Protein AF-A0AAW4CL78-F1 (afdb_monomer)

pLDDT: mean 87.75, std 10.4, range [39.88, 97.81]

Radius of gyration: 25.87 Å; Cα contacts (8 Å, |Δi|>4): 193; chains: 1; bounding box: 72×34×63 Å

Nearest PDB structures (foldseek):
  8js5-assembly1_B  TM=8.300E-01  e=1.858E-14  Bradyrhizobium diazoefficiens USDA 110
  1d06-assembly1_A  TM=8.323E-01  e=1.927E-11  Sinorhizobium meliloti
  2vv6-assembly1_A  TM=9.278E-01  e=1.389E-10  Bradyrhizobium japonicum
  1y28-assembly1_A  TM=9.305E-01  e=4.965E-10  Bradyrhizobium japonicum
  9bkv-assembly1_A  TM=8.419E-01  e=1.521E-06  Escherichia coli

Mean predicted aligned error: 10.8 Å

Secondary structure (DSSP, 8-state):
--TTS----EEEEEEEEE-TT--EEEEEEEEEE-HHHHHHHHHHHHHHHHHHHHHHH-SS--EEE-TT-BEEEE-HHHHHHHS--HHHHTTSBGGGGS-TTHHHHHHHHHHHHHHH-----SSSSSEEEEE-TTS-EEEEE---

Solvent-accessible surface area (backbone atoms only — not comparable to full-atom values): 8445 Å² total; per-residue (Å²): 101,48,98,87,68,48,79,64,45,67,51,73,49,79,44,78,39,56,53,97,84,64,51,80,77,49,71,48,78,47,77,41,82,41,45,68,60,54,50,51,56,50,50,50,53,50,51,54,50,50,52,51,53,51,46,56,68,40,83,60,63,43,74,43,57,52,94,80,37,32,23,73,43,52,15,60,35,30,23,70,68,35,66,44,57,42,88,78,42,51,79,33,56,56,38,71,42,30,45,82,71,53,28,83,45,38,64,60,55,47,53,44,28,76,74,67,71,52,86,74,70,72,63,93,72,61,51,40,64,34,23,30,71,88,66,54,71,46,81,41,77,72,87,133

Foldseek 3Di:
DDPVPDDFDWDKDKDFDADPVRDTPDIDIDIDGCRVVVVVVVVVVVVVVVVLVVLQPDCAWDFDADLQQATQFTYPNNCVVQVDDRVRRHRHHPLVFADPPCSVCVSVQSVCCVVPVDPPDDDDDQWHWTAHPVRDIDIDGDDD

Structure (mmCIF, N/CA/C/O backbone):
data_AF-A0AAW4CL78-F1
#
_entry.id   AF-A0AAW4CL78-F1
#
loop_
_atom_site.group_PDB
_atom_site.id
_atom_site.type_symbol
_atom_site.label_atom_id
_atom_site.label_alt_id
_atom_site.label_comp_id
_atom_site.label_asym_id
_atom_site.label_entity_id
_atom_site.label_seq_id
_atom_site.pdbx_PDB_ins_code
_atom_site.Cartn_x
_atom_site.Cartn_y
_atom_site.Cartn_z
_atom_site.occupancy
_atom_site.B_iso_or_equiv
_atom_site.auth_seq_id
_atom_site.auth_comp_id
_atom_site.auth_asym_id
_atom_site.auth_atom_id
_atom_site.pdbx_PDB_model_num
ATOM 1 N N . MET A 1 1 ? -18.420 0.841 35.406 1.00 81.88 1 MET A N 1
ATOM 2 C CA . MET A 1 1 ? -17.811 -0.074 36.393 1.00 81.88 1 MET A CA 1
ATOM 3 C C . MET A 1 1 ? -18.716 -1.291 36.532 1.00 81.88 1 MET A C 1
ATOM 5 O O . MET A 1 1 ? -19.920 -1.111 36.701 1.00 81.88 1 MET A O 1
ATOM 9 N N . ARG A 1 2 ? -18.188 -2.502 36.344 1.00 88.31 2 ARG A N 1
ATOM 10 C CA . ARG A 1 2 ? -18.917 -3.767 36.515 1.00 88.31 2 ARG A CA 1
ATOM 11 C C . ARG A 1 2 ? -19.107 -4.052 38.012 1.00 88.31 2 ARG A C 1
ATOM 13 O O . ARG A 1 2 ? -18.488 -3.407 38.856 1.00 88.31 2 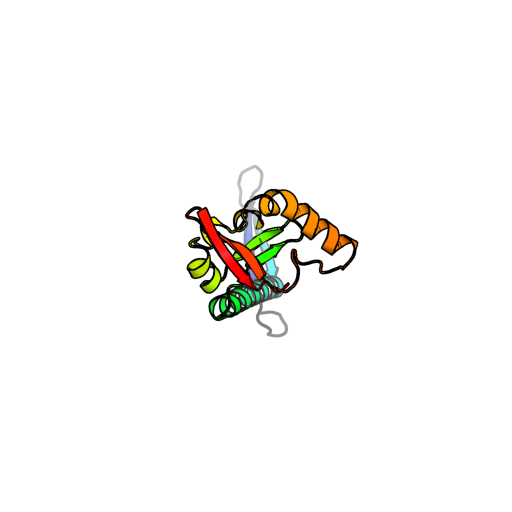ARG A O 1
ATOM 20 N N . LYS A 1 3 ? -19.963 -5.023 38.353 1.00 88.12 3 LYS A N 1
ATOM 21 C CA . LYS A 1 3 ? -20.231 -5.409 39.755 1.00 88.12 3 LYS A CA 1
ATOM 22 C C . LYS A 1 3 ? -18.971 -5.885 40.493 1.00 88.12 3 LYS A C 1
ATOM 24 O O . LYS A 1 3 ? -18.888 -5.737 41.705 1.00 88.12 3 LYS A O 1
ATOM 29 N N . ASP A 1 4 ? -18.009 -6.439 39.763 1.00 90.56 4 ASP A N 1
ATOM 30 C CA . ASP A 1 4 ? -16.712 -6.887 40.282 1.00 90.56 4 ASP A CA 1
ATOM 31 C C . ASP A 1 4 ? -15.690 -5.748 40.486 1.00 90.56 4 ASP A C 1
ATOM 33 O O . ASP A 1 4 ? -14.570 -6.006 40.915 1.00 90.56 4 ASP A O 1
ATOM 37 N N . GLY A 1 5 ? -16.059 -4.493 40.200 1.00 89.25 5 GLY A N 1
ATOM 38 C CA . GLY A 1 5 ? -15.182 -3.327 40.330 1.00 89.25 5 GLY A CA 1
ATOM 39 C C . GLY A 1 5 ? -14.336 -3.022 39.091 1.00 89.25 5 GLY A C 1
ATOM 40 O O . GLY A 1 5 ? -13.689 -1.980 39.054 1.00 89.25 5 GLY A O 1
ATOM 41 N N . THR A 1 6 ? -14.363 -3.859 38.049 1.00 89.88 6 THR A N 1
ATOM 42 C CA . THR A 1 6 ? -13.618 -3.582 36.814 1.00 89.88 6 THR A CA 1
ATOM 43 C C . THR A 1 6 ? -14.246 -2.439 36.018 1.00 89.88 6 THR A C 1
ATOM 45 O O . THR A 1 6 ? -15.470 -2.298 35.908 1.00 89.88 6 THR A O 1
ATOM 48 N N . GLU A 1 7 ? -13.409 -1.595 35.430 1.00 88.50 7 GLU A N 1
ATOM 49 C CA . GLU A 1 7 ? -13.864 -0.567 34.501 1.00 88.50 7 GLU A CA 1
ATOM 50 C C . GLU A 1 7 ? -14.092 -1.159 33.106 1.00 88.50 7 GLU A C 1
ATOM 52 O O . GLU A 1 7 ? -13.467 -2.142 32.705 1.00 88.50 7 GLU A O 1
ATOM 57 N N . PHE A 1 8 ? -15.048 -0.584 32.380 1.00 90.75 8 PHE A N 1
ATOM 58 C CA . PHE A 1 8 ? -15.359 -0.974 31.012 1.00 90.75 8 PHE A CA 1
ATOM 59 C C . PHE A 1 8 ? -15.888 0.224 30.247 1.00 90.75 8 PHE A C 1
ATOM 61 O O . PHE A 1 8 ? -16.541 1.104 30.819 1.00 90.75 8 PHE A O 1
ATOM 68 N N . LEU A 1 9 ? -15.608 0.247 28.952 1.00 90.50 9 LEU A N 1
ATOM 69 C CA . LEU A 1 9 ? -16.143 1.255 28.058 1.00 90.50 9 LEU A CA 1
ATOM 70 C C . LEU A 1 9 ? -17.553 0.841 27.651 1.00 90.50 9 LEU A C 1
ATOM 72 O O . LEU A 1 9 ? -17.758 -0.232 27.088 1.00 90.50 9 LEU A O 1
ATOM 76 N N . ALA A 1 10 ? -18.525 1.706 27.926 1.00 91.44 10 ALA A N 1
ATOM 77 C CA . ALA A 1 10 ? -19.918 1.476 27.585 1.00 91.44 10 ALA A CA 1
ATOM 78 C C . ALA A 1 10 ? -20.351 2.402 26.448 1.00 91.44 10 ALA A C 1
ATOM 80 O O . ALA A 1 10 ? -20.203 3.621 26.538 1.00 91.44 10 ALA A O 1
ATOM 81 N N . HIS A 1 11 ? -20.953 1.834 25.408 1.00 91.56 11 HIS A N 1
ATOM 82 C CA . HIS A 1 11 ? -21.817 2.589 24.514 1.00 91.56 11 HIS A CA 1
ATOM 83 C C . HIS A 1 11 ? -23.242 2.534 25.066 1.00 91.56 11 HIS A C 1
ATOM 85 O O . HIS A 1 11 ? -23.836 1.454 25.141 1.00 91.56 11 HIS A O 1
ATOM 91 N N . VAL A 1 12 ? -23.769 3.689 25.473 1.00 93.31 12 VAL A N 1
ATOM 92 C CA . VAL A 1 12 ? -25.102 3.809 26.069 1.00 93.31 12 VAL A CA 1
ATOM 93 C C . VAL A 1 12 ? -26.006 4.582 25.122 1.00 93.31 12 VAL A C 1
ATOM 95 O O . VAL A 1 12 ? -25.700 5.721 24.775 1.00 93.31 12 VAL A O 1
ATOM 98 N N . ALA A 1 13 ? -27.126 3.980 24.728 1.00 91.31 13 ALA A N 1
ATOM 99 C CA . ALA A 1 13 ? -28.173 4.668 23.982 1.00 91.31 13 ALA A CA 1
ATOM 100 C C . ALA A 1 13 ? -29.481 4.653 24.775 1.00 91.31 13 ALA A C 1
ATOM 102 O O . ALA A 1 13 ? -29.918 3.605 25.255 1.00 91.31 13 ALA A O 1
ATOM 103 N N . LEU A 1 14 ? -30.088 5.833 24.899 1.00 95.31 14 LEU A N 1
ATOM 104 C CA . LEU A 1 14 ? -31.378 6.049 25.541 1.00 95.31 14 LEU A CA 1
ATOM 105 C C . LEU A 1 14 ? -32.426 6.296 24.455 1.00 95.31 14 LEU A C 1
ATOM 107 O O . LEU A 1 14 ? -32.278 7.206 23.640 1.00 95.31 14 LEU A O 1
ATOM 111 N N . THR A 1 15 ? -33.495 5.513 24.458 1.00 94.12 15 THR A N 1
ATOM 112 C CA . THR A 1 15 ? -34.607 5.654 23.517 1.00 94.12 15 THR A CA 1
ATOM 113 C C . THR A 1 15 ? -35.887 5.921 24.295 1.00 94.12 15 THR A C 1
ATOM 115 O O . THR A 1 15 ? -36.251 5.147 25.178 1.00 94.12 15 THR A O 1
ATOM 118 N N . ALA A 1 16 ? -36.573 7.022 23.987 1.00 93.81 16 ALA A N 1
ATOM 119 C CA . ALA A 1 16 ? -37.887 7.303 24.557 1.00 93.81 16 ALA A CA 1
ATOM 120 C C . ALA A 1 16 ? -38.931 6.368 23.932 1.00 93.81 16 ALA A C 1
ATOM 122 O O . ALA A 1 16 ? -39.060 6.311 22.710 1.00 93.81 16 ALA A O 1
ATOM 123 N N . LEU A 1 17 ? -39.679 5.656 24.771 1.00 93.69 17 LEU A N 1
ATOM 124 C CA . LEU A 1 17 ? -40.807 4.830 24.360 1.00 93.69 17 LEU A CA 1
ATOM 125 C C . LEU A 1 17 ? -42.068 5.689 24.425 1.00 93.69 17 LEU A C 1
ATOM 127 O O . LEU A 1 17 ? -42.453 6.159 25.499 1.00 93.69 17 LEU A O 1
ATOM 131 N N . ARG A 1 18 ? -42.678 5.922 23.263 1.00 94.81 18 ARG A N 1
ATOM 132 C CA . ARG A 1 18 ? -43.918 6.687 23.110 1.00 94.81 18 ARG A CA 1
ATOM 133 C C . ARG A 1 18 ? -45.000 5.796 22.522 1.00 94.81 18 ARG A C 1
ATOM 135 O O . ARG A 1 18 ? -44.684 4.902 21.739 1.00 94.81 18 ARG A O 1
ATOM 142 N N . ASP A 1 19 ? -46.242 6.038 22.914 1.00 91.94 19 ASP A N 1
ATOM 143 C CA . ASP A 1 19 ? -47.405 5.395 22.305 1.00 91.94 19 ASP A CA 1
ATOM 144 C C . ASP A 1 19 ? -47.803 6.079 20.977 1.00 91.94 19 ASP A C 1
ATOM 146 O O . ASP A 1 19 ? -47.159 7.032 20.521 1.00 91.94 19 ASP A O 1
ATOM 150 N N . GLU A 1 20 ? -48.887 5.608 20.356 1.00 91.38 20 GLU A N 1
ATOM 151 C CA . GLU A 1 20 ? -49.440 6.182 19.119 1.00 91.38 20 GLU A CA 1
ATOM 152 C C . GLU A 1 20 ? -49.922 7.637 19.286 1.00 91.38 20 GLU A C 1
ATOM 154 O O . GLU A 1 20 ? -50.025 8.372 18.305 1.00 91.38 20 GLU A O 1
ATOM 159 N N . THR A 1 21 ? -50.163 8.084 20.525 1.00 92.12 21 THR A N 1
ATOM 160 C CA . THR A 1 21 ? -50.581 9.454 20.863 1.00 92.12 21 THR A CA 1
ATOM 161 C C . THR A 1 21 ? -49.403 10.386 21.181 1.00 92.12 21 THR A C 1
ATOM 163 O O . THR A 1 21 ? -49.603 11.554 21.513 1.00 92.12 21 THR A O 1
ATOM 166 N N . GLN A 1 22 ? -48.165 9.896 21.036 1.00 87.62 22 GLN A N 1
ATOM 167 C CA . GLN A 1 22 ? -46.905 10.537 21.438 1.00 87.62 22 GLN A CA 1
ATOM 168 C C . GLN A 1 22 ? -46.707 10.732 22.949 1.00 87.62 22 GLN A C 1
ATOM 170 O O . GLN A 1 22 ? -45.702 11.337 23.365 1.00 87.62 22 GLN A O 1
ATOM 175 N N . ALA A 1 23 ? -47.588 10.183 23.781 1.00 93.06 23 ALA A N 1
ATOM 176 C CA . ALA A 1 23 ? -47.431 10.206 25.224 1.00 93.06 23 ALA A CA 1
ATOM 177 C C . ALA A 1 23 ? -46.202 9.377 25.632 1.00 93.06 23 ALA A C 1
ATOM 179 O O . ALA A 1 23 ? -45.964 8.274 25.136 1.00 93.06 23 ALA A O 1
ATOM 180 N N . LEU A 1 24 ? -45.371 9.931 26.521 1.00 93.50 24 LEU A N 1
ATOM 181 C CA . LEU A 1 24 ? -44.166 9.263 27.009 1.00 93.50 24 LEU A CA 1
ATOM 182 C C . LEU A 1 24 ? -44.556 8.137 27.974 1.00 93.50 24 LEU A C 1
ATOM 184 O O . LEU A 1 24 ? -45.047 8.406 29.066 1.00 93.50 24 LEU A O 1
ATOM 188 N N . HIS A 1 25 ? -44.279 6.893 27.591 1.00 92.50 25 HIS A N 1
ATOM 189 C CA . HIS A 1 25 ? -44.508 5.709 28.423 1.00 92.50 25 HIS A CA 1
ATOM 190 C C . HIS A 1 25 ? -43.268 5.297 29.221 1.00 92.50 25 HIS A C 1
ATOM 192 O O . HIS A 1 25 ? -43.381 4.662 30.267 1.00 92.50 25 HIS A O 1
ATOM 198 N N . GLY A 1 26 ? -42.073 5.658 28.751 1.00 92.88 26 GLY A N 1
ATOM 199 C CA . GLY A 1 26 ? -40.841 5.384 29.476 1.00 92.88 26 GLY A CA 1
ATOM 200 C C . GLY A 1 26 ? -39.594 5.564 28.628 1.00 92.88 26 GLY A C 1
ATOM 201 O O . GLY A 1 26 ? -39.624 6.160 27.551 1.00 92.88 26 GLY A O 1
ATOM 202 N N . PHE A 1 27 ? -38.487 5.017 29.119 1.00 94.62 27 PHE A N 1
ATOM 203 C CA . PHE A 1 27 ? -37.209 5.018 28.424 1.00 94.62 27 PHE A CA 1
ATOM 204 C C . PHE A 1 27 ? -36.635 3.606 28.381 1.00 94.62 27 PHE A C 1
ATOM 206 O O . PHE A 1 27 ? -36.604 2.911 29.395 1.00 94.62 27 PHE A O 1
ATOM 213 N N . ALA A 1 28 ? -36.143 3.203 27.216 1.00 94.19 28 ALA A N 1
ATOM 214 C CA . ALA A 1 28 ? -35.287 2.042 27.065 1.00 94.19 28 ALA A CA 1
ATOM 215 C C . ALA A 1 28 ? -33.825 2.500 27.090 1.00 94.19 28 ALA A C 1
ATOM 217 O O . ALA A 1 28 ? -33.444 3.416 26.361 1.00 94.19 28 ALA A O 1
ATOM 218 N N . VAL A 1 29 ? -33.004 1.856 27.917 1.00 94.31 29 VAL A N 1
ATOM 219 C CA . VAL A 1 29 ? -31.548 2.037 27.919 1.00 94.31 29 VAL A CA 1
ATOM 220 C C . VAL A 1 29 ? -30.929 0.784 27.324 1.00 94.31 29 VAL A C 1
ATOM 222 O O . VAL A 1 29 ? -31.177 -0.319 27.806 1.00 94.31 29 VAL A O 1
ATOM 225 N N . THR A 1 30 ? -30.085 0.945 26.312 1.00 93.75 30 THR A N 1
ATOM 226 C CA . THR A 1 30 ? -29.196 -0.123 25.850 1.00 93.75 30 THR A CA 1
ATOM 227 C C . THR A 1 30 ? -27.775 0.204 26.277 1.00 93.75 30 THR A C 1
ATOM 229 O O . THR A 1 30 ? -27.303 1.322 26.078 1.00 93.75 30 THR A O 1
ATOM 232 N N . VAL A 1 31 ? -27.104 -0.766 26.894 1.00 92.38 31 VAL A N 1
ATOM 233 C CA . VAL A 1 31 ? -25.707 -0.658 27.324 1.00 92.38 31 VAL A CA 1
ATOM 234 C C . VAL A 1 31 ? -24.937 -1.765 26.625 1.00 92.38 31 VAL A C 1
ATOM 236 O O . VAL A 1 31 ? -25.209 -2.943 26.849 1.00 92.38 31 VAL A O 1
ATOM 239 N N . ARG A 1 32 ? -23.990 -1.396 25.765 1.00 92.19 32 ARG A N 1
ATOM 240 C CA . ARG A 1 32 ? -23.071 -2.337 25.121 1.00 92.19 32 ARG A CA 1
ATOM 241 C C . ARG A 1 32 ? -21.670 -2.114 25.663 1.00 92.19 32 ARG A C 1
ATOM 243 O O . ARG A 1 32 ? -21.164 -0.996 25.592 1.00 92.19 32 ARG A O 1
ATOM 250 N N . ASP A 1 33 ? -21.055 -3.170 26.176 1.00 92.25 33 ASP A N 1
ATOM 251 C CA . ASP A 1 33 ? -19.628 -3.170 26.482 1.00 92.25 33 ASP A CA 1
ATOM 252 C C . ASP A 1 33 ? -18.841 -3.177 25.168 1.00 92.25 33 ASP A C 1
ATOM 254 O O . ASP A 1 33 ? -19.051 -4.036 24.313 1.00 92.25 33 ASP A O 1
ATOM 258 N N . ILE A 1 34 ? -17.992 -2.173 24.980 1.00 91.12 34 ILE A N 1
ATOM 259 C CA . ILE A 1 34 ? -17.176 -1.990 23.776 1.00 91.12 34 ILE A CA 1
ATOM 260 C C . ILE A 1 34 ? -15.680 -2.053 24.093 1.00 91.12 34 ILE A C 1
ATOM 262 O O . ILE A 1 34 ? -14.870 -1.635 23.267 1.00 91.12 34 ILE A O 1
ATOM 266 N N . THR A 1 35 ? -15.307 -2.534 25.282 1.00 89.50 35 THR A N 1
ATOM 267 C CA . THR A 1 35 ? -13.910 -2.568 25.740 1.00 89.50 35 THR A CA 1
ATOM 268 C C . THR A 1 35 ? -13.044 -3.388 24.786 1.00 89.50 35 THR A C 1
ATOM 270 O O . THR A 1 35 ? -12.080 -2.855 24.240 1.00 89.50 35 THR A O 1
ATOM 273 N N . ASP A 1 36 ? -13.444 -4.628 24.495 1.00 89.12 36 ASP A N 1
ATOM 274 C CA . ASP A 1 36 ? -12.690 -5.530 23.614 1.00 89.12 36 ASP A CA 1
ATOM 275 C C . ASP A 1 36 ? -12.640 -5.017 22.175 1.00 89.12 36 ASP A C 1
ATOM 277 O O . ASP A 1 36 ? -11.589 -5.020 21.538 1.00 89.12 36 ASP A O 1
ATOM 281 N N . GLN A 1 37 ? -1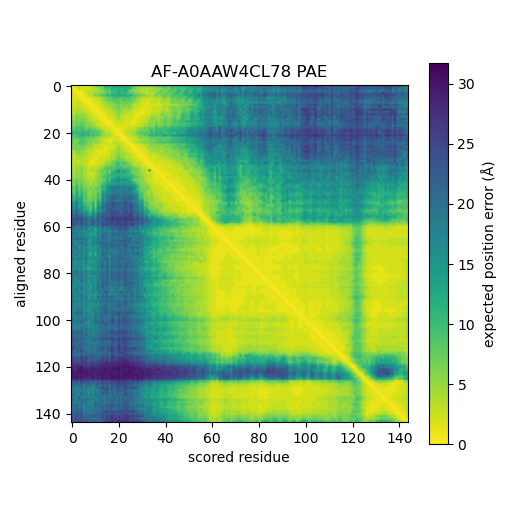3.767 -4.505 21.669 1.00 89.06 37 GLN A N 1
ATOM 282 C CA . GLN A 1 37 ? -13.831 -3.942 20.322 1.00 89.06 37 GLN A CA 1
ATOM 283 C C . GLN A 1 37 ? -12.862 -2.761 20.175 1.00 89.06 37 GLN A C 1
ATOM 285 O O . GLN A 1 37 ? -12.072 -2.716 19.236 1.00 89.06 37 GLN A O 1
ATOM 290 N N . ARG A 1 38 ? -12.881 -1.818 21.124 1.00 87.50 38 ARG A N 1
ATOM 291 C CA . ARG A 1 38 ? -11.984 -0.655 21.112 1.00 87.50 38 ARG A CA 1
ATOM 292 C C . ARG A 1 38 ? -10.522 -1.054 21.285 1.00 87.50 38 ARG A C 1
ATOM 294 O O . ARG A 1 38 ? -9.668 -0.431 20.659 1.00 87.50 38 ARG A O 1
ATOM 301 N N . ALA A 1 39 ? -10.236 -2.060 22.110 1.00 87.50 39 ALA A N 1
ATOM 302 C CA . ALA A 1 39 ? -8.886 -2.579 22.297 1.00 87.50 39 ALA A CA 1
ATOM 303 C C . ALA A 1 39 ? -8.346 -3.208 21.004 1.00 87.50 39 ALA A C 1
ATOM 305 O O . ALA A 1 39 ? -7.231 -2.887 20.598 1.00 87.50 39 ALA A O 1
ATOM 306 N N . ASN A 1 40 ? -9.154 -4.017 20.316 1.00 89.38 40 ASN A N 1
ATOM 307 C CA . ASN A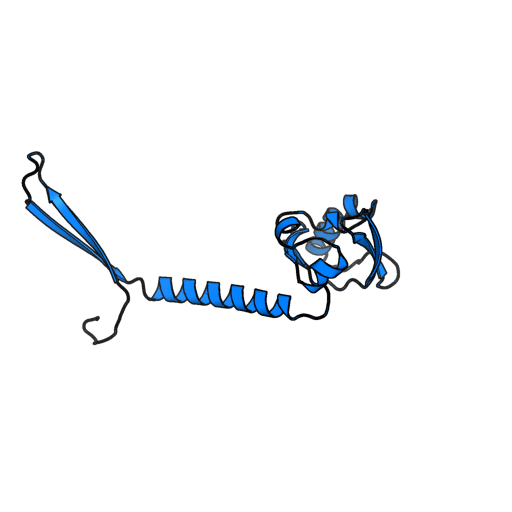 1 40 ? -8.789 -4.623 19.035 1.00 89.38 40 ASN A CA 1
ATOM 308 C C . ASN A 1 40 ? -8.576 -3.568 17.943 1.00 89.38 40 ASN A C 1
ATOM 310 O O . ASN A 1 40 ? -7.553 -3.596 17.263 1.00 89.38 40 ASN A O 1
ATOM 314 N N . ASP A 1 41 ? -9.485 -2.596 17.819 1.00 87.44 41 ASP A N 1
ATOM 315 C CA . ASP A 1 41 ? -9.353 -1.498 16.852 1.00 87.44 41 ASP A CA 1
ATOM 316 C C . ASP A 1 41 ? -8.074 -0.681 17.098 1.00 87.44 41 ASP A C 1
ATOM 318 O O . ASP A 1 41 ? -7.374 -0.296 16.159 1.00 87.44 41 ASP A O 1
ATOM 322 N N . ALA A 1 42 ? -7.750 -0.404 18.365 1.00 86.12 42 ALA A N 1
ATOM 323 C CA . ALA A 1 42 ? -6.536 0.316 18.735 1.00 86.12 42 ALA A CA 1
ATOM 324 C C . ALA A 1 42 ? -5.271 -0.512 18.468 1.00 86.12 42 ALA A C 1
ATOM 326 O O . ALA A 1 42 ? -4.291 0.025 17.954 1.00 86.12 42 ALA A O 1
ATOM 327 N N . ALA A 1 43 ? -5.292 -1.810 18.781 1.00 83.62 43 ALA A N 1
ATOM 328 C CA . ALA A 1 43 ? -4.181 -2.719 18.518 1.00 83.62 43 ALA A CA 1
ATOM 329 C C . ALA A 1 43 ? -3.895 -2.840 17.015 1.00 83.62 43 ALA A C 1
ATOM 331 O O . ALA A 1 43 ? -2.738 -2.731 16.608 1.00 83.62 43 ALA A O 1
ATOM 332 N N . LEU A 1 44 ? -4.941 -2.977 16.192 1.00 83.12 44 LEU A N 1
ATOM 333 C CA . LEU A 1 44 ? -4.821 -3.018 14.736 1.00 83.12 44 LEU A CA 1
ATOM 334 C C . LEU A 1 44 ? -4.204 -1.722 14.198 1.00 83.12 44 LEU A C 1
ATOM 336 O O . LEU A 1 44 ? -3.180 -1.767 13.522 1.00 83.12 44 LEU A O 1
ATOM 340 N N . ARG A 1 45 ? -4.750 -0.562 14.585 1.00 82.50 45 ARG A N 1
ATOM 341 C CA . ARG A 1 45 ? -4.216 0.750 14.177 1.00 82.50 45 ARG A CA 1
ATOM 342 C C . ARG A 1 45 ? -2.767 0.954 14.603 1.00 82.50 45 ARG A C 1
ATOM 344 O O . ARG A 1 45 ? -1.975 1.508 13.848 1.00 82.50 45 ARG A O 1
ATOM 351 N N . ASN A 1 46 ? -2.403 0.520 15.807 1.00 83.88 46 ASN A N 1
ATOM 352 C CA . ASN A 1 46 ? -1.023 0.604 16.275 1.00 83.88 46 ASN A CA 1
ATOM 353 C C . ASN A 1 46 ? -0.096 -0.301 15.463 1.00 83.88 46 ASN A C 1
ATOM 355 O O . ASN A 1 46 ? 1.007 0.124 15.133 1.00 83.88 46 ASN A O 1
ATOM 359 N N . SER A 1 47 ? -0.538 -1.508 15.109 1.00 82.00 47 SER A N 1
ATOM 360 C CA . SER A 1 47 ? 0.227 -2.414 14.251 1.00 82.00 47 SER A CA 1
ATOM 361 C C . SER A 1 47 ? 0.437 -1.821 12.854 1.00 82.00 47 SER A C 1
ATOM 363 O O . SER A 1 47 ? 1.570 -1.764 12.382 1.00 82.00 47 SER A O 1
ATOM 365 N N . GLU A 1 48 ? -0.614 -1.275 12.236 1.00 80.69 48 GLU A N 1
ATOM 366 C CA . GLU A 1 48 ? -0.534 -0.597 10.934 1.00 80.69 48 GLU A CA 1
ATOM 367 C C . GLU A 1 48 ? 0.411 0.609 10.968 1.00 80.69 48 GLU A C 1
ATOM 369 O O . GLU A 1 48 ? 1.273 0.758 10.099 1.00 80.69 48 GLU A O 1
ATOM 374 N N . ASN A 1 49 ? 0.292 1.457 11.994 1.00 80.56 49 ASN A N 1
ATOM 375 C CA . ASN A 1 49 ? 1.173 2.608 12.172 1.00 80.56 49 ASN A CA 1
ATOM 376 C C . ASN A 1 49 ? 2.623 2.175 12.395 1.00 80.56 49 ASN A C 1
ATOM 378 O O . ASN A 1 49 ? 3.532 2.780 11.834 1.00 80.56 49 ASN A O 1
ATOM 382 N N . HIS A 1 50 ? 2.846 1.119 13.175 1.00 79.25 50 HIS A N 1
ATOM 383 C CA . HIS A 1 50 ? 4.180 0.587 13.415 1.00 79.25 50 HIS A CA 1
ATOM 384 C C . HIS A 1 50 ? 4.816 0.054 12.127 1.00 79.25 50 HIS A C 1
ATOM 386 O O . HIS A 1 50 ? 5.957 0.404 11.826 1.00 79.25 50 HIS A O 1
ATOM 392 N N . LEU A 1 51 ? 4.067 -0.711 11.326 1.00 75.94 51 LEU A N 1
ATOM 393 C CA . LEU A 1 51 ? 4.509 -1.164 10.006 1.00 75.94 51 LEU A CA 1
ATOM 394 C C . LEU A 1 51 ? 4.858 0.026 9.103 1.00 75.94 51 LEU A C 1
ATOM 396 O O . LEU A 1 51 ? 5.946 0.053 8.532 1.00 75.94 51 LEU A O 1
ATOM 400 N N . ARG A 1 52 ? 4.004 1.055 9.036 1.00 72.69 52 ARG A N 1
ATOM 401 C CA . ARG A 1 52 ? 4.290 2.284 8.270 1.00 72.69 52 ARG A CA 1
ATOM 402 C C . ARG A 1 52 ? 5.554 2.995 8.750 1.00 72.69 52 ARG A C 1
ATOM 404 O O . ARG A 1 52 ? 6.370 3.406 7.926 1.00 72.69 52 ARG A O 1
ATOM 411 N N . SER A 1 53 ? 5.751 3.117 10.062 1.00 76.12 53 SER A N 1
ATOM 412 C CA . SER A 1 53 ? 6.971 3.700 10.627 1.00 76.12 53 SER A CA 1
ATOM 413 C C . SER A 1 53 ? 8.211 2.904 10.227 1.00 76.12 53 SER A C 1
ATOM 415 O O . SER A 1 53 ? 9.186 3.508 9.783 1.00 76.12 53 SER A O 1
ATOM 417 N N . ILE A 1 54 ? 8.170 1.570 10.298 1.00 75.81 54 ILE A N 1
ATOM 418 C CA . ILE A 1 54 ? 9.282 0.720 9.851 1.00 75.81 54 ILE A CA 1
ATOM 419 C C . ILE A 1 54 ? 9.594 0.998 8.378 1.00 75.81 54 ILE A C 1
ATOM 421 O O . ILE A 1 54 ? 10.727 1.360 8.065 1.00 75.81 54 ILE A O 1
ATOM 425 N N . LEU A 1 55 ? 8.589 0.938 7.496 1.00 71.56 55 LEU A N 1
ATOM 426 C CA . LEU A 1 55 ? 8.756 1.194 6.060 1.00 71.56 55 LEU A CA 1
ATOM 427 C C . LEU A 1 55 ? 9.357 2.582 5.772 1.00 71.56 55 LEU A C 1
ATOM 429 O O . LEU A 1 55 ? 10.182 2.714 4.871 1.00 71.56 55 LEU A O 1
ATOM 433 N N . SER A 1 56 ? 8.997 3.608 6.550 1.00 67.19 56 SER A N 1
ATOM 434 C CA . SER A 1 56 ? 9.517 4.975 6.375 1.00 67.19 56 SER A CA 1
ATOM 435 C C . SER A 1 56 ? 10.996 5.140 6.743 1.00 67.19 56 SER A C 1
ATOM 437 O O . SER A 1 56 ? 11.660 6.041 6.231 1.00 67.19 56 SER A O 1
ATOM 439 N N . THR A 1 57 ? 11.513 4.271 7.616 1.00 71.50 57 THR A N 1
ATOM 44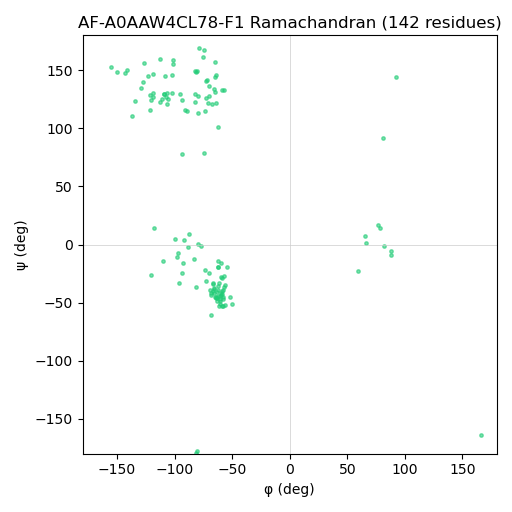0 C CA . THR A 1 57 ? 12.900 4.323 8.112 1.00 71.50 57 THR A CA 1
ATOM 441 C C . THR A 1 57 ? 13.845 3.396 7.360 1.00 71.50 57 THR A C 1
ATOM 443 O O . THR A 1 57 ? 15.055 3.454 7.580 1.00 71.50 57 THR A O 1
ATOM 446 N N . VAL A 1 58 ? 13.322 2.553 6.466 1.00 72.31 58 VAL A N 1
ATOM 447 C CA . VAL A 1 58 ? 14.160 1.636 5.699 1.00 72.31 58 VAL A CA 1
ATOM 448 C C . VAL A 1 58 ? 15.004 2.422 4.689 1.00 72.31 58 VAL A C 1
ATOM 450 O O . VAL A 1 58 ? 14.459 3.230 3.929 1.00 72.31 58 VAL A O 1
ATOM 453 N N . PRO A 1 59 ? 16.335 2.213 4.680 1.00 76.12 59 PRO A N 1
ATOM 454 C CA . PRO A 1 59 ? 17.230 2.916 3.764 1.00 76.12 59 PRO A CA 1
ATOM 455 C C . PRO A 1 59 ? 16.999 2.514 2.302 1.00 76.12 59 PRO A C 1
ATOM 457 O O . PRO A 1 59 ? 17.099 3.364 1.415 1.00 76.12 59 PRO A O 1
ATOM 460 N N . ASP A 1 60 ? 16.636 1.253 2.066 1.00 84.94 60 ASP A N 1
ATOM 461 C CA . ASP A 1 60 ? 16.372 0.716 0.736 1.00 84.94 60 ASP A CA 1
ATOM 462 C C . ASP A 1 60 ? 14.949 1.036 0.251 1.00 84.94 60 ASP A C 1
ATOM 464 O O . ASP A 1 60 ? 13.987 1.148 1.020 1.00 84.94 60 ASP A O 1
ATOM 468 N N . ALA A 1 61 ? 14.802 1.186 -1.067 1.00 90.62 61 ALA A N 1
ATOM 469 C CA . ALA A 1 61 ? 13.493 1.337 -1.691 1.00 90.62 61 ALA A CA 1
ATOM 470 C C . ALA A 1 61 ? 12.674 0.054 -1.490 1.00 90.62 61 ALA A C 1
ATOM 472 O O . ALA A 1 61 ? 13.085 -1.019 -1.923 1.00 90.62 61 ALA A O 1
ATOM 473 N N . MET A 1 62 ? 11.505 0.173 -0.858 1.00 90.81 62 MET A N 1
ATOM 474 C CA . MET A 1 62 ? 10.609 -0.950 -0.601 1.00 90.81 62 MET A CA 1
ATOM 475 C C . MET A 1 62 ? 9.208 -0.647 -1.100 1.00 90.81 62 MET A C 1
ATOM 477 O O . MET A 1 62 ? 8.694 0.465 -0.953 1.00 90.81 62 MET A O 1
ATOM 481 N N . ILE A 1 63 ? 8.604 -1.671 -1.689 1.00 92.50 63 ILE A N 1
ATOM 482 C CA . ILE A 1 63 ? 7.290 -1.622 -2.311 1.00 92.50 63 ILE A CA 1
ATOM 483 C C . ILE A 1 63 ? 6.550 -2.859 -1.833 1.00 92.50 63 ILE A C 1
ATOM 485 O O . ILE A 1 63 ? 7.034 -3.975 -2.010 1.00 92.50 63 ILE A O 1
ATOM 489 N N . VAL A 1 64 ? 5.393 -2.655 -1.217 1.00 91.62 64 VAL A N 1
ATOM 490 C CA . VAL A 1 64 ? 4.518 -3.751 -0.797 1.00 91.62 64 VAL A CA 1
ATOM 491 C C . VAL A 1 64 ? 3.386 -3.845 -1.803 1.00 91.62 64 VAL A C 1
ATOM 493 O O . VAL A 1 64 ? 2.763 -2.829 -2.111 1.00 91.62 64 VAL A O 1
ATOM 496 N N . ILE A 1 65 ? 3.126 -5.051 -2.302 1.00 94.12 65 ILE A N 1
ATOM 497 C CA . ILE A 1 65 ? 2.053 -5.342 -3.256 1.00 94.12 65 ILE A CA 1
ATOM 498 C C . ILE A 1 65 ? 1.163 -6.471 -2.732 1.00 94.12 65 ILE A C 1
ATOM 500 O O . ILE A 1 65 ? 1.616 -7.279 -1.921 1.00 94.12 65 ILE A O 1
ATOM 504 N N . ASP A 1 66 ? -0.083 -6.529 -3.196 1.00 93.88 66 ASP A N 1
ATOM 505 C CA . ASP A 1 66 ? -0.951 -7.697 -3.013 1.00 93.88 66 ASP A CA 1
ATOM 506 C C . ASP A 1 66 ? -0.663 -8.808 -4.047 1.00 93.88 66 ASP A C 1
ATOM 508 O O . ASP A 1 66 ? 0.211 -8.673 -4.912 1.00 93.88 66 ASP A O 1
ATOM 512 N N . GLU A 1 67 ? -1.408 -9.918 -3.982 1.00 91.81 67 GLU A N 1
ATOM 513 C CA . GLU A 1 67 ? -1.274 -11.040 -4.925 1.00 91.81 67 GLU A CA 1
ATOM 514 C C . GLU A 1 67 ? -1.595 -10.695 -6.394 1.00 91.81 67 GLU A C 1
ATOM 516 O O . GLU A 1 67 ? -1.247 -11.462 -7.291 1.00 91.81 67 GLU A O 1
ATOM 521 N N . HIS A 1 68 ? -2.224 -9.548 -6.659 1.00 93.44 68 HIS A N 1
ATOM 522 C CA . HIS A 1 68 ? -2.541 -9.051 -8.000 1.00 93.44 68 HIS A CA 1
ATOM 523 C C . HIS A 1 68 ? -1.533 -7.994 -8.477 1.00 93.44 68 HIS A C 1
ATOM 525 O O . HIS A 1 68 ? -1.704 -7.405 -9.546 1.00 93.44 68 HIS A O 1
ATOM 531 N N . GLY A 1 69 ? -0.483 -7.730 -7.694 1.00 94.75 69 GLY A N 1
ATOM 532 C CA . GLY A 1 69 ? 0.530 -6.732 -8.010 1.00 94.75 69 GLY A CA 1
ATOM 533 C C . GLY A 1 69 ? 0.103 -5.294 -7.734 1.00 94.75 69 GLY A C 1
ATOM 534 O O . GLY A 1 69 ? 0.763 -4.370 -8.213 1.00 94.75 69 GLY A O 1
ATOM 535 N N . ILE A 1 70 ? -0.980 -5.076 -6.986 1.00 97.25 70 ILE A N 1
ATOM 536 C CA . ILE A 1 70 ? -1.451 -3.743 -6.614 1.00 97.25 70 ILE A CA 1
ATOM 537 C C . ILE A 1 70 ? -0.625 -3.217 -5.447 1.00 97.25 70 ILE A C 1
ATOM 539 O O . ILE A 1 70 ? -0.494 -3.873 -4.418 1.00 97.25 70 ILE A O 1
ATOM 543 N N . ILE A 1 71 ? -0.081 -2.010 -5.597 1.00 96.38 71 ILE A N 1
ATOM 544 C CA . ILE A 1 71 ? 0.748 -1.362 -4.581 1.00 96.38 71 ILE A CA 1
ATOM 545 C C . ILE A 1 71 ? -0.104 -1.020 -3.354 1.00 96.38 71 ILE A C 1
ATOM 547 O O . ILE A 1 71 ? -1.055 -0.239 -3.436 1.00 96.38 71 ILE A O 1
ATOM 551 N N . LEU A 1 72 ? 0.294 -1.568 -2.207 1.00 93.25 72 LEU A N 1
ATOM 552 C CA . LEU A 1 72 ? -0.277 -1.317 -0.885 1.00 93.25 72 LEU A CA 1
ATOM 553 C C . LEU A 1 72 ? 0.509 -0.253 -0.109 1.00 93.25 72 LEU A C 1
ATOM 555 O O . LEU A 1 72 ? -0.081 0.499 0.663 1.00 93.25 72 LEU A O 1
ATOM 559 N N . SER A 1 73 ? 1.830 -0.182 -0.306 1.00 91.75 73 SER A N 1
ATOM 560 C CA . SER A 1 73 ? 2.681 0.853 0.291 1.00 91.75 73 SER A CA 1
ATOM 561 C C . SER A 1 73 ? 3.948 1.093 -0.526 1.00 91.75 73 SER A C 1
ATOM 563 O O . SER A 1 73 ? 4.438 0.200 -1.227 1.00 91.75 73 SER A O 1
ATOM 565 N N . PHE A 1 74 ? 4.472 2.311 -0.423 1.00 93.31 74 PHE A N 1
ATOM 566 C CA . PHE A 1 74 ? 5.630 2.792 -1.158 1.00 93.31 74 PHE A CA 1
ATOM 567 C C . PHE A 1 74 ? 6.546 3.583 -0.218 1.00 93.31 74 PHE A C 1
ATOM 569 O O . PHE A 1 74 ? 6.179 4.660 0.249 1.00 93.31 74 PHE A O 1
ATOM 576 N N . SER A 1 75 ? 7.731 3.048 0.097 1.00 92.56 75 SER A N 1
ATOM 577 C CA . SER A 1 75 ? 8.619 3.688 1.075 1.00 92.56 75 SER A CA 1
ATOM 578 C C . SER A 1 75 ? 9.121 5.052 0.594 1.00 92.56 75 SER A C 1
ATOM 580 O O . SER A 1 75 ? 9.247 5.303 -0.604 1.00 92.56 75 SER A O 1
ATOM 582 N N . ALA A 1 76 ? 9.520 5.922 1.525 1.00 91.69 76 ALA A N 1
ATOM 583 C CA . ALA A 1 76 ? 10.104 7.222 1.182 1.00 91.69 76 ALA A CA 1
ATOM 584 C C . ALA A 1 76 ? 11.377 7.091 0.315 1.00 91.69 76 ALA A C 1
ATOM 586 O O . ALA A 1 76 ? 11.695 7.972 -0.485 1.00 91.69 76 ALA A O 1
ATOM 587 N N . ALA A 1 77 ? 12.128 5.993 0.458 1.00 92.31 77 ALA A N 1
ATOM 588 C CA . ALA A 1 77 ? 13.256 5.686 -0.418 1.00 92.31 77 ALA A CA 1
ATOM 589 C C . ALA A 1 77 ? 12.797 5.329 -1.841 1.00 92.31 77 ALA A C 1
ATOM 591 O O . ALA A 1 77 ? 13.404 5.798 -2.805 1.00 92.31 77 ALA A O 1
ATOM 592 N N . ALA A 1 78 ? 11.698 4.582 -1.983 1.00 94.19 78 ALA A N 1
ATOM 593 C CA . ALA A 1 78 ? 11.085 4.309 -3.277 1.00 94.19 78 ALA A CA 1
ATOM 594 C C . ALA A 1 78 ? 10.528 5.589 -3.925 1.00 94.19 78 ALA A C 1
ATOM 596 O O . ALA A 1 78 ? 10.721 5.784 -5.124 1.00 94.19 78 ALA A O 1
ATOM 597 N N . GLU A 1 79 ? 9.939 6.508 -3.149 1.00 95.06 79 GLU A N 1
ATOM 598 C CA . GLU A 1 79 ? 9.495 7.817 -3.655 1.00 95.06 79 GLU A CA 1
ATOM 599 C C . GLU A 1 79 ? 10.636 8.597 -4.307 1.00 95.06 79 GLU A C 1
ATOM 601 O O . GLU A 1 79 ? 10.539 9.014 -5.464 1.00 95.06 79 GLU A O 1
ATOM 606 N N . ARG A 1 80 ? 11.756 8.737 -3.588 1.00 94.12 80 ARG A N 1
ATOM 607 C CA . ARG A 1 80 ? 12.954 9.423 -4.092 1.00 94.12 80 ARG A CA 1
ATOM 608 C C . ARG A 1 80 ? 13.544 8.727 -5.309 1.00 94.12 80 ARG A C 1
ATOM 610 O O . ARG A 1 80 ? 14.006 9.402 -6.224 1.00 94.12 80 ARG A O 1
ATOM 617 N N . LEU A 1 81 ? 13.543 7.395 -5.312 1.00 94.69 81 LEU A N 1
ATOM 618 C CA . LEU A 1 81 ? 14.079 6.618 -6.416 1.00 94.69 81 LEU A CA 1
ATOM 619 C C . LEU A 1 81 ? 13.191 6.793 -7.652 1.00 94.69 81 LEU A C 1
ATOM 621 O O . LEU A 1 81 ? 13.638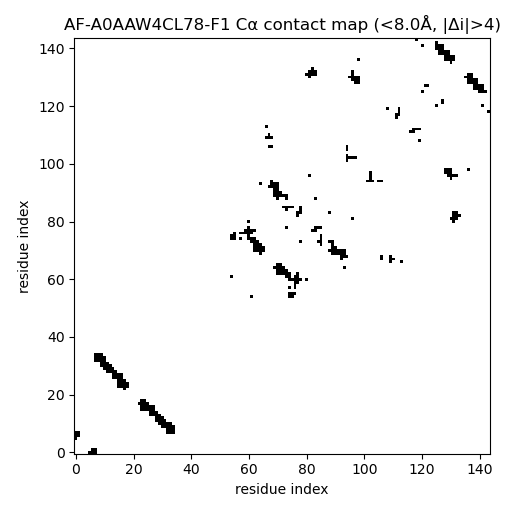 7.309 -8.666 1.00 94.69 81 LEU A O 1
ATOM 625 N N . PHE A 1 82 ? 11.918 6.421 -7.603 1.00 96.62 82 PHE A N 1
ATOM 626 C CA . PHE A 1 82 ? 11.068 6.388 -8.797 1.00 96.62 82 PHE A CA 1
ATOM 627 C C . PHE A 1 82 ? 10.450 7.741 -9.185 1.00 96.62 82 PHE A C 1
ATOM 629 O O . PHE A 1 82 ? 9.933 7.870 -10.297 1.00 96.62 82 PHE A O 1
ATOM 636 N N . GLY A 1 83 ? 10.501 8.747 -8.310 1.00 97.19 83 GLY A N 1
ATOM 637 C CA . GLY A 1 83 ? 9.936 10.078 -8.556 1.00 97.19 83 GLY A CA 1
ATOM 638 C C . GLY A 1 83 ? 8.411 10.147 -8.422 1.00 97.19 83 GLY A C 1
ATOM 639 O O . GLY A 1 83 ? 7.796 11.095 -8.910 1.00 97.19 83 GLY A O 1
ATOM 640 N N . TYR A 1 84 ? 7.796 9.147 -7.789 1.00 97.50 84 TYR A N 1
ATOM 641 C CA . TYR A 1 84 ? 6.373 9.132 -7.445 1.00 97.50 84 TYR A CA 1
ATOM 642 C C . TYR A 1 84 ? 6.189 9.441 -5.963 1.00 97.50 84 TYR A C 1
ATOM 644 O O . TYR A 1 84 ? 6.991 8.993 -5.153 1.00 97.50 84 TYR A O 1
ATOM 652 N N . ALA A 1 85 ? 5.111 10.130 -5.595 1.00 96.19 85 ALA A N 1
ATOM 653 C CA . ALA A 1 85 ? 4.632 10.089 -4.214 1.00 96.19 85 ALA A CA 1
ATOM 654 C C . ALA A 1 85 ? 3.793 8.818 -3.985 1.00 96.19 85 ALA A C 1
ATOM 656 O O . ALA A 1 85 ? 3.086 8.379 -4.892 1.00 96.19 85 ALA A O 1
ATOM 657 N N . GLU A 1 86 ? 3.798 8.264 -2.771 1.00 94.19 86 GLU A N 1
ATOM 658 C CA . GLU A 1 86 ? 3.063 7.048 -2.392 1.00 94.19 86 GLU A CA 1
ATOM 659 C C . GLU A 1 86 ? 1.582 7.158 -2.775 1.00 94.19 86 GLU A C 1
ATOM 661 O O . GLU A 1 86 ? 1.028 6.283 -3.439 1.00 94.19 86 GLU A O 1
ATOM 666 N N . ARG A 1 87 ? 0.963 8.306 -2.476 1.00 96.00 87 ARG A N 1
ATOM 667 C CA . ARG A 1 87 ? -0.436 8.611 -2.825 1.00 96.00 87 ARG A CA 1
ATOM 668 C C . ARG A 1 87 ? -0.754 8.581 -4.328 1.00 96.00 87 ARG A C 1
ATOM 670 O O . ARG A 1 87 ? -1.922 8.616 -4.691 1.00 96.00 87 ARG A O 1
ATOM 677 N N . GLU A 1 88 ? 0.253 8.608 -5.202 1.00 97.00 88 GLU A N 1
ATOM 678 C CA . GLU A 1 88 ? 0.086 8.542 -6.663 1.00 97.00 88 GLU A CA 1
ATOM 679 C C . GLU A 1 88 ? 0.172 7.112 -7.209 1.00 97.00 88 GLU A C 1
ATOM 681 O O . GLU A 1 88 ? -0.176 6.881 -8.373 1.00 97.00 88 GLU A O 1
ATOM 686 N N . VAL A 1 89 ? 0.689 6.177 -6.409 1.00 97.00 89 VAL A N 1
ATOM 687 C CA . VAL A 1 89 ? 0.981 4.799 -6.827 1.00 97.00 89 VAL A CA 1
ATOM 688 C C . VAL A 1 89 ? 0.232 3.747 -6.025 1.00 97.00 89 VAL A C 1
ATOM 690 O O . VAL A 1 89 ? -0.064 2.696 -6.585 1.00 97.00 89 VAL A O 1
ATOM 693 N N . VAL A 1 90 ? -0.149 4.020 -4.776 1.00 96.12 90 VAL A N 1
ATOM 694 C CA . VAL A 1 90 ? -1.023 3.127 -4.004 1.00 96.12 90 VAL A CA 1
ATOM 695 C C . VAL A 1 90 ? -2.335 2.895 -4.757 1.00 96.12 90 VAL A C 1
ATOM 697 O O . VAL A 1 90 ? -2.947 3.829 -5.276 1.00 96.12 90 VAL A O 1
ATOM 700 N N . GLY A 1 91 ? -2.747 1.630 -4.845 1.00 97.12 91 GLY A N 1
ATOM 701 C CA . GLY A 1 91 ? -3.908 1.198 -5.625 1.00 97.12 91 GLY A CA 1
ATOM 702 C C . GLY A 1 91 ? -3.640 1.007 -7.123 1.00 97.12 91 GLY A C 1
ATOM 703 O O . GLY A 1 91 ? -4.545 0.607 -7.852 1.00 97.12 91 GLY A O 1
ATOM 704 N N . ARG A 1 92 ? -2.418 1.259 -7.609 1.00 97.81 92 ARG A N 1
ATOM 705 C CA . ARG A 1 92 ? -2.011 0.971 -8.994 1.00 97.81 92 ARG A CA 1
ATOM 706 C C . ARG A 1 92 ? -1.196 -0.312 -9.058 1.00 97.81 92 ARG A C 1
ATOM 708 O O . ARG A 1 92 ? -0.541 -0.691 -8.093 1.00 97.81 92 ARG A O 1
ATOM 715 N N . ASN A 1 93 ? -1.202 -0.951 -10.222 1.00 97.31 93 ASN A N 1
ATOM 716 C CA . ASN A 1 93 ? -0.358 -2.112 -10.472 1.00 97.31 93 ASN A CA 1
ATOM 717 C C . ASN A 1 93 ? 1.127 -1.697 -10.565 1.00 97.31 93 ASN A C 1
ATOM 719 O O . ASN A 1 93 ? 1.472 -0.698 -11.208 1.00 97.31 93 ASN A O 1
ATOM 723 N N . VAL A 1 94 ? 2.004 -2.475 -9.930 1.00 96.50 94 VAL A N 1
ATOM 724 C CA . VAL A 1 94 ? 3.450 -2.224 -9.819 1.00 96.50 94 VAL A CA 1
ATOM 725 C C . VAL A 1 94 ? 4.186 -2.220 -11.161 1.00 96.50 94 VAL A C 1
ATOM 727 O O . VAL A 1 94 ? 5.237 -1.591 -11.283 1.00 96.50 94 VAL A O 1
ATOM 730 N N . SER A 1 95 ? 3.601 -2.811 -12.205 1.00 95.81 95 SER A N 1
ATOM 731 C CA . SER A 1 95 ? 4.098 -2.748 -13.587 1.00 95.81 95 SER A CA 1
ATOM 732 C C . SER A 1 95 ? 4.299 -1.320 -14.113 1.00 95.81 95 SER A C 1
ATOM 734 O O . SER A 1 95 ? 5.069 -1.101 -15.051 1.00 95.81 95 SER A O 1
ATOM 736 N N . VAL A 1 96 ? 3.670 -0.307 -13.498 1.00 96.44 96 VAL A N 1
ATOM 737 C CA . VAL A 1 96 ? 3.921 1.103 -13.833 1.00 96.44 96 VAL A CA 1
ATOM 738 C C . VAL A 1 96 ? 5.397 1.490 -13.671 1.00 96.44 96 VAL A C 1
ATOM 740 O O . VAL A 1 96 ? 5.870 2.377 -14.379 1.00 96.44 96 VAL A O 1
ATOM 743 N N . LEU A 1 97 ? 6.125 0.802 -12.791 1.00 96.25 97 LEU A N 1
ATOM 744 C CA . LEU A 1 97 ? 7.530 1.040 -12.464 1.00 96.25 97 LEU A CA 1
ATOM 745 C C . LEU A 1 97 ? 8.499 0.289 -13.385 1.00 96.25 97 LEU A C 1
ATOM 747 O O . LEU A 1 97 ? 9.696 0.239 -13.109 1.00 96.25 97 LEU A O 1
ATOM 751 N N . MET A 1 98 ? 7.993 -0.314 -14.458 1.00 94.12 98 MET A N 1
ATOM 752 C CA . MET A 1 98 ? 8.760 -1.131 -15.390 1.00 94.12 98 MET A CA 1
ATOM 753 C C . MET A 1 98 ? 8.615 -0.580 -16.811 1.00 94.12 98 MET A C 1
ATOM 755 O O . MET A 1 98 ? 7.542 -0.083 -17.169 1.00 94.12 98 MET A O 1
ATOM 759 N N . PRO A 1 99 ? 9.669 -0.655 -17.637 1.00 93.69 99 PRO A N 1
ATOM 760 C CA . PRO A 1 99 ? 9.546 -0.420 -19.065 1.00 93.69 99 PRO A CA 1
ATOM 761 C C . PRO A 1 99 ? 8.900 -1.626 -19.763 1.00 93.69 99 PRO A C 1
ATOM 763 O O . PRO A 1 99 ? 8.911 -2.753 -19.259 1.00 93.69 99 PRO A O 1
ATOM 766 N N . SER A 1 100 ? 8.376 -1.408 -20.967 1.00 91.38 100 SER A N 1
ATOM 767 C CA . SER A 1 100 ? 8.029 -2.510 -21.866 1.00 91.38 100 SER A CA 1
ATOM 768 C C . SER A 1 100 ? 9.299 -3.286 -22.265 1.00 91.38 100 SER A C 1
ATOM 770 O O . SER A 1 100 ? 10.358 -2.675 -22.431 1.00 91.38 100 SER A O 1
ATOM 772 N N . PRO A 1 101 ? 9.231 -4.616 -22.456 1.00 91.00 101 PRO A N 1
ATOM 773 C CA . PRO A 1 101 ? 8.025 -5.448 -22.448 1.00 91.00 101 PRO A CA 1
ATOM 774 C C . PRO A 1 101 ? 7.634 -5.990 -21.061 1.00 91.00 101 PRO A C 1
ATOM 776 O O . PRO A 1 101 ? 6.667 -6.744 -20.951 1.00 91.00 101 PRO A O 1
ATOM 779 N N . ASP A 1 102 ? 8.418 -5.707 -20.018 1.00 89.75 102 ASP A N 1
ATOM 780 C CA . ASP A 1 102 ? 8.211 -6.317 -18.701 1.00 89.75 102 ASP A CA 1
ATOM 781 C C . ASP A 1 102 ? 6.984 -5.759 -17.992 1.00 89.75 102 ASP A C 1
ATOM 783 O O . ASP A 1 102 ? 6.284 -6.519 -17.324 1.00 89.75 102 ASP A O 1
ATOM 787 N N . ARG A 1 103 ? 6.647 -4.485 -18.228 1.00 92.50 103 ARG A N 1
ATOM 788 C CA . ARG A 1 103 ? 5.377 -3.895 -17.788 1.00 92.50 103 ARG A CA 1
ATOM 789 C C . ARG A 1 103 ? 4.182 -4.760 -18.187 1.00 92.50 103 ARG A C 1
ATOM 791 O O . ARG A 1 103 ? 3.354 -5.080 -17.345 1.00 92.50 103 ARG A O 1
ATOM 798 N N . GLU A 1 104 ? 4.086 -5.152 -19.454 1.00 93.50 104 GLU A N 1
ATOM 799 C CA . GLU A 1 104 ? 2.933 -5.894 -19.979 1.00 93.50 104 GLU A CA 1
ATOM 800 C C . GLU A 1 104 ? 2.912 -7.357 -19.522 1.00 93.50 104 GLU A C 1
ATOM 802 O O . GLU A 1 104 ? 1.869 -8.006 -19.546 1.00 93.50 104 GLU A O 1
ATOM 807 N N . ARG A 1 105 ? 4.067 -7.897 -19.129 1.00 90.94 105 ARG A N 1
ATOM 808 C CA . ARG A 1 105 ? 4.227 -9.306 -18.747 1.00 90.94 105 ARG A CA 1
ATOM 809 C C . ARG A 1 105 ? 4.185 -9.530 -17.240 1.00 90.94 105 ARG A C 1
ATOM 811 O O . ARG A 1 105 ? 4.107 -10.682 -16.814 1.00 90.94 105 ARG A O 1
ATOM 818 N N . HIS A 1 106 ? 4.234 -8.459 -16.449 1.00 89.62 106 HIS A N 1
ATOM 819 C CA . HIS A 1 106 ? 4.489 -8.535 -15.016 1.00 89.62 106 HIS A CA 1
ATOM 820 C C . HIS A 1 106 ? 3.472 -9.388 -14.252 1.00 89.62 106 HIS A C 1
ATOM 822 O O . HIS A 1 106 ? 3.856 -10.232 -13.442 1.00 89.62 106 HIS A O 1
ATOM 828 N N . ASP A 1 107 ? 2.187 -9.246 -14.567 1.00 90.81 107 ASP A N 1
ATOM 829 C CA . ASP A 1 107 ? 1.127 -10.019 -13.912 1.00 90.81 107 ASP A CA 1
ATOM 830 C C . ASP A 1 107 ? 1.304 -11.529 -14.138 1.00 90.81 107 ASP A C 1
ATOM 832 O O . ASP A 1 107 ? 1.061 -12.340 -13.244 1.00 90.81 107 ASP A O 1
ATOM 836 N N . GLY A 1 108 ? 1.829 -11.922 -15.304 1.00 89.31 108 GLY A N 1
ATOM 837 C CA . GLY A 1 108 ? 2.188 -13.308 -15.595 1.00 89.31 108 GLY A CA 1
ATOM 838 C C . GLY A 1 108 ? 3.349 -13.821 -14.739 1.00 89.31 108 GLY A C 1
ATOM 839 O O . GLY A 1 108 ? 3.365 -14.998 -14.372 1.00 89.31 108 GLY A O 1
ATOM 840 N N . TYR A 1 109 ? 4.307 -12.959 -14.382 1.00 87.31 109 TYR A N 1
ATOM 841 C CA . TYR A 1 109 ? 5.403 -13.315 -13.476 1.00 87.31 109 TYR A CA 1
ATOM 842 C C . TYR A 1 109 ? 4.892 -13.548 -12.050 1.00 87.31 109 TYR A C 1
ATOM 844 O O . TYR A 1 109 ? 5.254 -14.558 -11.441 1.00 87.31 109 TYR A O 1
ATOM 852 N N . ILE A 1 110 ? 4.001 -12.680 -11.555 1.00 88.62 110 ILE A N 1
ATOM 853 C CA . ILE A 1 110 ? 3.355 -12.846 -10.244 1.00 88.62 110 ILE A CA 1
ATOM 854 C C . ILE A 1 110 ? 2.533 -14.137 -10.217 1.00 88.62 110 ILE A C 1
ATOM 856 O O . ILE A 1 110 ? 2.751 -14.990 -9.356 1.00 88.62 110 ILE A O 1
ATOM 860 N N . ALA A 1 111 ? 1.634 -14.326 -11.188 1.00 89.00 111 ALA A N 1
ATOM 861 C CA . ALA A 1 111 ? 0.766 -15.499 -11.250 1.00 89.00 111 ALA A CA 1
ATOM 862 C C . ALA A 1 111 ? 1.571 -16.802 -11.306 1.00 89.00 111 ALA A C 1
ATOM 864 O O . ALA A 1 111 ? 1.224 -17.793 -10.662 1.00 89.00 111 ALA A O 1
ATOM 865 N N . 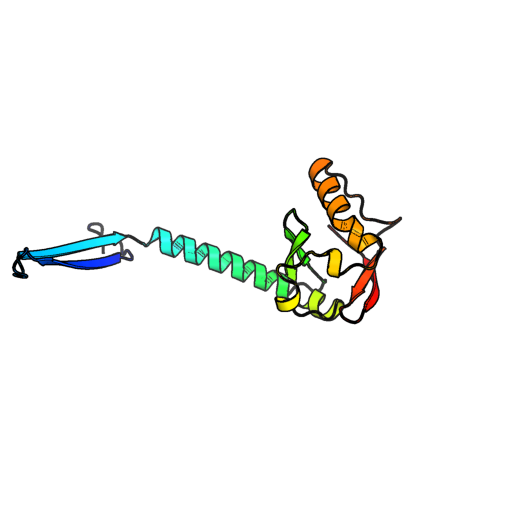ARG A 1 112 ? 2.681 -16.815 -12.050 1.00 85.19 112 ARG A N 1
ATOM 866 C CA . ARG A 1 112 ? 3.587 -17.961 -12.070 1.00 85.19 112 ARG A CA 1
ATOM 867 C C . ARG A 1 112 ? 4.210 -18.208 -10.698 1.00 85.19 112 ARG A C 1
ATOM 869 O O . ARG A 1 112 ? 4.183 -19.348 -10.251 1.00 85.19 112 ARG A O 1
ATOM 876 N N . TYR A 1 113 ? 4.750 -17.179 -10.044 1.00 84.31 113 TYR A N 1
ATOM 877 C CA . TYR A 1 113 ? 5.361 -17.318 -8.720 1.00 84.31 113 TYR A CA 1
ATOM 878 C C . TYR A 1 113 ? 4.373 -17.872 -7.689 1.00 84.31 113 TYR A C 1
ATOM 880 O O . TYR A 1 113 ? 4.708 -18.817 -6.980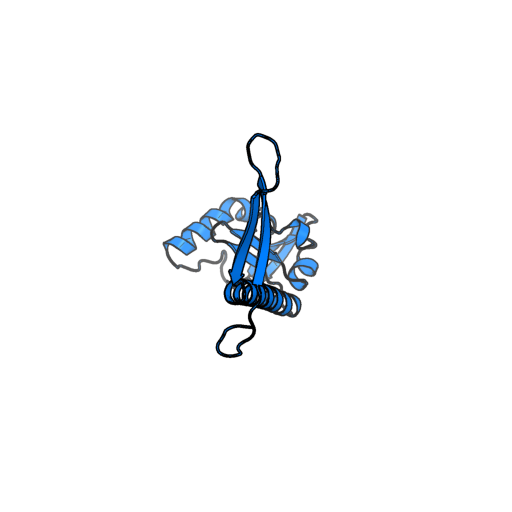 1.00 84.31 113 TYR A O 1
ATOM 888 N N . LEU A 1 114 ? 3.143 -17.354 -7.658 1.00 86.12 114 LEU A N 1
ATOM 889 C CA . LEU A 1 114 ? 2.099 -17.832 -6.747 1.00 86.12 114 LEU A CA 1
ATOM 890 C C . LEU A 1 114 ? 1.721 -19.298 -7.004 1.00 86.12 114 LEU A C 1
ATOM 892 O O . LEU A 1 114 ? 1.471 -20.039 -6.059 1.00 86.12 114 LEU A O 1
ATOM 896 N N . ASN A 1 115 ? 1.721 -19.734 -8.268 1.00 87.25 115 ASN A N 1
ATOM 897 C CA . ASN A 1 115 ? 1.365 -21.105 -8.638 1.00 87.25 115 ASN A CA 1
ATOM 898 C C . ASN A 1 115 ? 2.506 -22.116 -8.458 1.00 87.25 115 ASN A C 1
ATOM 900 O O . ASN A 1 115 ? 2.252 -23.273 -8.133 1.00 87.25 115 ASN A O 1
ATOM 904 N N . THR A 1 116 ? 3.755 -21.725 -8.725 1.00 85.31 116 THR A N 1
ATOM 905 C CA . THR A 1 116 ? 4.889 -22.664 -8.772 1.00 85.31 116 THR A CA 1
ATOM 906 C C . THR A 1 116 ? 5.867 -22.506 -7.612 1.00 85.31 116 THR A C 1
ATOM 908 O O . THR A 1 116 ? 6.733 -23.359 -7.440 1.00 85.31 116 THR A O 1
ATOM 911 N N . GLY A 1 117 ? 5.802 -21.405 -6.859 1.00 78.38 117 GLY A N 1
ATOM 912 C CA . GLY A 1 117 ? 6.798 -21.024 -5.852 1.00 78.38 117 GLY A CA 1
ATOM 913 C C . GLY A 1 117 ? 8.181 -20.682 -6.427 1.00 78.38 117 GLY A C 1
ATOM 914 O O . GLY A 1 117 ? 9.108 -20.373 -5.677 1.00 78.38 117 GLY A O 1
ATOM 915 N N . GLU A 1 118 ? 8.358 -20.728 -7.754 1.00 74.62 118 GLU A N 1
ATOM 916 C CA . GLU A 1 118 ? 9.652 -20.476 -8.393 1.00 74.62 118 GLU A CA 1
ATOM 917 C C . GLU A 1 118 ? 9.918 -18.973 -8.492 1.00 74.62 118 GLU A C 1
ATOM 919 O O . GLU A 1 118 ? 9.289 -18.265 -9.281 1.00 74.62 118 GLU A O 1
ATOM 924 N N . ARG A 1 119 ? 10.927 -18.493 -7.763 1.00 67.06 119 ARG A N 1
ATOM 925 C CA . ARG A 1 119 ? 11.451 -17.128 -7.901 1.00 67.06 119 ARG A CA 1
ATOM 926 C C . ARG A 1 119 ? 12.284 -17.012 -9.177 1.00 67.06 119 ARG A C 1
ATOM 928 O O . ARG A 1 119 ? 13.510 -17.065 -9.138 1.00 67.06 119 ARG A O 1
ATOM 935 N N . ARG A 1 120 ? 11.635 -16.878 -10.334 1.00 61.44 120 ARG A N 1
ATOM 936 C CA . ARG A 1 120 ? 12.315 -16.482 -11.577 1.00 61.44 120 ARG A CA 1
ATOM 937 C C . ARG A 1 120 ? 12.225 -14.974 -11.742 1.00 61.44 120 ARG A C 1
ATOM 939 O O . ARG A 1 120 ? 11.408 -14.476 -12.507 1.00 61.44 120 ARG A O 1
ATOM 946 N N . ILE A 1 121 ? 13.061 -14.260 -10.995 1.00 59.56 121 ILE A N 1
ATOM 947 C CA . ILE A 1 121 ? 13.283 -12.835 -11.237 1.00 59.56 121 ILE A CA 1
ATOM 948 C C . ILE A 1 121 ? 13.952 -12.721 -12.615 1.00 59.56 121 ILE A C 1
ATOM 950 O O . ILE A 1 121 ? 14.852 -13.494 -12.945 1.00 59.56 121 ILE A O 1
ATOM 954 N N . ILE A 1 122 ? 13.427 -11.833 -13.450 1.00 55.28 122 ILE A N 1
ATOM 955 C CA . ILE A 1 122 ? 13.774 -11.673 -14.864 1.00 55.28 122 ILE A CA 1
ATOM 956 C C . ILE A 1 122 ? 15.274 -11.353 -15.000 1.0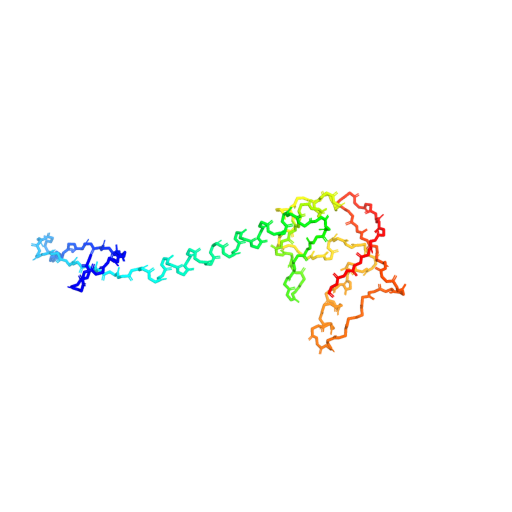0 55.28 122 ILE A C 1
ATOM 958 O O . ILE A 1 122 ? 15.777 -10.466 -14.319 1.00 55.28 122 ILE A O 1
ATOM 962 N N . GLY A 1 123 ? 15.973 -12.039 -15.912 1.00 45.72 123 GLY A N 1
ATOM 963 C CA . GLY A 1 123 ? 17.352 -11.719 -16.300 1.00 45.72 123 GLY A CA 1
ATOM 964 C C . GLY A 1 123 ? 18.447 -12.449 -15.512 1.00 45.72 123 GLY A C 1
ATOM 965 O O . GLY A 1 123 ? 18.341 -12.725 -14.321 1.00 45.72 123 GLY A O 1
ATOM 966 N N . ILE A 1 124 ? 19.525 -12.794 -16.219 1.00 39.88 124 ILE A N 1
ATOM 967 C CA . ILE A 1 124 ? 20.721 -13.443 -15.674 1.00 39.88 124 ILE A CA 1
ATOM 968 C C . ILE A 1 124 ? 21.357 -12.494 -14.647 1.00 39.88 124 ILE A C 1
ATOM 970 O O . ILE A 1 124 ? 22.047 -11.555 -15.019 1.00 39.88 124 ILE A O 1
ATOM 974 N N . GLY A 1 125 ? 21.127 -12.754 -13.360 1.00 51.41 125 GLY A N 1
ATOM 975 C CA . GLY A 1 125 ? 21.845 -12.113 -12.259 1.00 51.41 125 GLY A CA 1
ATOM 976 C C . GLY A 1 125 ? 21.335 -10.723 -11.873 1.00 51.41 125 GLY A C 1
ATOM 977 O O . GLY A 1 125 ? 21.852 -9.719 -12.340 1.00 51.41 125 GLY A O 1
ATOM 978 N N . ARG A 1 126 ? 20.397 -10.705 -10.916 1.00 63.62 126 ARG A N 1
ATOM 979 C CA . ARG A 1 126 ? 20.070 -9.635 -9.945 1.00 63.62 126 ARG A CA 1
ATOM 980 C C . ARG A 1 126 ? 19.650 -8.251 -10.444 1.00 63.62 126 ARG A C 1
ATOM 982 O O . ARG A 1 126 ? 18.969 -7.584 -9.678 1.00 63.62 126 ARG A O 1
ATOM 989 N N . VAL A 1 127 ? 19.976 -7.828 -11.661 1.00 74.06 127 VAL A N 1
ATOM 990 C CA . VAL A 1 127 ? 19.720 -6.464 -12.142 1.00 74.06 127 VAL A CA 1
ATOM 991 C C . VAL A 1 127 ? 18.566 -6.447 -13.142 1.00 74.06 127 VAL A C 1
ATOM 993 O O . VAL A 1 1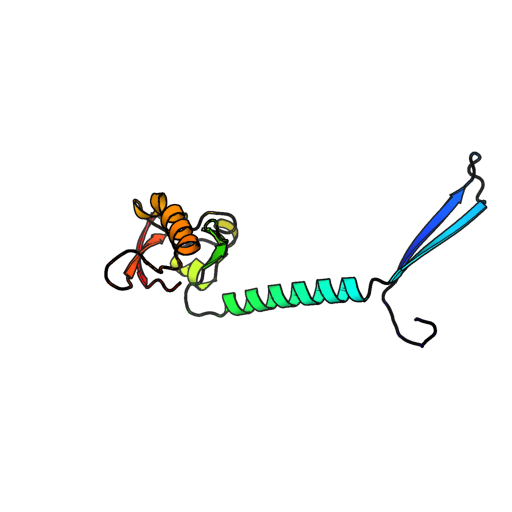27 ? 18.639 -7.068 -14.201 1.00 74.06 127 VAL A O 1
ATOM 996 N N . VAL A 1 128 ? 17.518 -5.690 -12.820 1.00 85.88 128 VAL A N 1
ATOM 997 C CA . VAL A 1 128 ? 16.378 -5.397 -13.700 1.00 85.88 128 VAL A CA 1
ATOM 998 C C . VAL A 1 128 ? 16.365 -3.918 -14.068 1.00 85.88 128 VAL A C 1
ATOM 1000 O O . VAL A 1 128 ? 16.954 -3.089 -13.373 1.00 85.88 128 VAL A O 1
ATOM 1003 N N . PHE A 1 129 ? 15.682 -3.568 -15.156 1.00 90.38 129 PHE A N 1
ATOM 1004 C CA . PHE A 1 129 ? 15.446 -2.169 -15.499 1.00 90.38 129 PHE A CA 1
ATOM 1005 C C . PHE A 1 129 ? 14.103 -1.709 -14.946 1.00 90.38 129 PHE A C 1
ATOM 1007 O O . PHE A 1 129 ? 13.058 -2.280 -15.244 1.00 90.38 129 PHE A O 1
ATOM 1014 N N . ALA A 1 130 ? 14.148 -0.639 -14.168 1.00 93.00 130 ALA A N 1
ATOM 1015 C CA . ALA A 1 130 ? 12.987 0.074 -13.672 1.00 93.00 130 ALA A CA 1
ATOM 1016 C C . ALA A 1 130 ? 12.748 1.347 -14.493 1.00 93.00 130 ALA A C 1
ATOM 1018 O O . ALA A 1 130 ? 13.670 1.872 -15.119 1.00 93.00 130 ALA A O 1
ATOM 1019 N N . GLN A 1 131 ? 11.520 1.862 -14.465 1.00 96.44 131 GLN A N 1
ATOM 1020 C CA . GLN A 1 131 ? 11.105 3.106 -15.107 1.00 96.44 131 GLN A CA 1
ATOM 1021 C C . GLN A 1 131 ? 10.607 4.111 -14.059 1.00 96.44 131 GLN A C 1
ATOM 1023 O O . GLN A 1 131 ? 9.735 3.807 -13.242 1.00 96.44 131 GLN A O 1
ATOM 1028 N N . ARG A 1 132 ? 11.163 5.325 -14.085 1.00 97.44 132 ARG A N 1
ATOM 1029 C CA . ARG A 1 132 ? 10.737 6.456 -13.248 1.00 97.44 132 ARG A CA 1
ATOM 1030 C C . ARG A 1 132 ? 9.482 7.124 -13.810 1.00 97.44 132 ARG A C 1
ATOM 1032 O O . ARG A 1 132 ? 9.083 6.890 -14.950 1.00 97.44 132 ARG A O 1
ATOM 1039 N N . LYS A 1 133 ? 8.883 8.018 -13.023 1.00 97.25 133 LYS A N 1
ATOM 1040 C CA . LYS A 1 133 ? 7.722 8.830 -13.427 1.00 97.25 133 LYS A CA 1
ATOM 1041 C C . LYS A 1 133 ? 7.946 9.658 -14.693 1.00 97.25 133 LYS A C 1
ATOM 1043 O O . LYS A 1 133 ? 7.014 9.835 -15.470 1.00 97.25 133 LYS A O 1
ATOM 1048 N N . ASP A 1 134 ? 9.162 10.148 -14.906 1.00 96.44 134 ASP A N 1
ATOM 1049 C CA . ASP A 1 134 ? 9.539 10.920 -16.097 1.00 96.44 134 ASP A CA 1
ATOM 1050 C C . ASP A 1 134 ? 9.769 10.049 -17.350 1.00 96.44 134 ASP A C 1
ATOM 1052 O O . ASP A 1 134 ? 10.059 10.574 -18.422 1.00 96.44 134 ASP A O 1
ATOM 1056 N N . GLY A 1 135 ? 9.635 8.723 -17.226 1.00 95.56 135 GLY A N 1
ATOM 1057 C CA . GLY A 1 135 ? 9.858 7.753 -18.295 1.00 95.56 135 GLY A CA 1
ATOM 1058 C C . GLY A 1 135 ? 11.304 7.269 -18.421 1.00 95.56 135 GLY A C 1
ATOM 1059 O O . GLY A 1 135 ? 11.542 6.296 -19.142 1.00 95.56 135 GLY A O 1
ATOM 1060 N N . SER A 1 136 ? 12.261 7.878 -17.710 1.00 96.69 136 SER A N 1
ATOM 1061 C CA . SER A 1 136 ? 13.656 7.435 -17.705 1.00 96.69 136 SER A CA 1
ATOM 1062 C C . SER A 1 136 ? 13.796 6.046 -17.086 1.00 96.69 136 SER A C 1
ATOM 1064 O O . SER A 1 136 ? 13.096 5.687 -16.134 1.00 96.69 136 SER A O 1
ATOM 1066 N N . THR A 1 137 ? 14.712 5.249 -17.632 1.00 95.81 137 THR A N 1
ATOM 1067 C CA . THR A 1 137 ? 14.982 3.895 -17.146 1.00 95.81 137 THR A CA 1
ATOM 1068 C C . THR A 1 137 ? 16.315 3.821 -16.427 1.00 95.81 137 THR A C 1
ATOM 1070 O O . THR A 1 137 ? 17.282 4.461 -16.839 1.00 95.81 137 THR A O 1
ATOM 1073 N N . PHE A 1 138 ? 16.394 2.996 -15.391 1.00 93.94 138 PHE A N 1
ATOM 1074 C CA . PHE A 1 138 ? 17.618 2.788 -14.627 1.00 93.94 138 PHE A CA 1
ATOM 1075 C C . PHE A 1 138 ? 17.746 1.322 -14.197 1.00 93.94 138 PHE A C 1
ATOM 1077 O O . PHE A 1 138 ? 16.726 0.670 -13.959 1.00 93.94 138 PHE A O 1
ATOM 1084 N N . PRO A 1 139 ? 18.975 0.790 -14.101 1.00 91.81 139 PRO A N 1
ATOM 1085 C CA . PRO A 1 139 ? 19.194 -0.533 -13.543 1.00 91.81 139 PRO A CA 1
ATOM 1086 C C . PRO A 1 139 ? 18.986 -0.501 -12.024 1.00 91.81 139 PRO A C 1
ATOM 1088 O O . PRO A 1 139 ? 19.411 0.441 -11.351 1.00 91.81 139 PRO A O 1
ATOM 1091 N N . MET A 1 140 ? 18.370 -1.540 -11.476 1.00 88.00 140 MET A N 1
ATOM 1092 C CA . MET A 1 140 ? 18.254 -1.754 -10.037 1.00 88.00 140 MET A CA 1
ATOM 1093 C C . MET A 1 140 ? 18.402 -3.229 -9.694 1.00 88.00 140 MET A C 1
ATOM 1095 O O . MET A 1 140 ? 18.011 -4.094 -10.479 1.00 88.00 140 MET A O 1
ATOM 1099 N N . GLU A 1 141 ? 18.926 -3.509 -8.504 1.00 85.44 141 GLU A N 1
ATOM 1100 C CA . GLU A 1 141 ? 18.839 -4.851 -7.946 1.00 85.44 141 GLU A CA 1
ATOM 1101 C C . GLU A 1 141 ? 17.480 -5.053 -7.281 1.00 85.44 141 GLU A C 1
ATOM 1103 O O . GLU A 1 141 ? 17.039 -4.227 -6.482 1.00 85.44 141 GLU A O 1
ATOM 1108 N N . LEU A 1 142 ? 16.805 -6.146 -7.634 1.00 81.94 142 LEU A N 1
ATOM 1109 C CA . LEU A 1 142 ? 15.502 -6.494 -7.077 1.00 81.94 142 LEU A CA 1
ATOM 1110 C C . LEU A 1 142 ? 15.632 -7.707 -6.155 1.00 81.94 142 LEU A C 1
ATOM 1112 O O . LEU A 1 142 ? 16.169 -8.743 -6.549 1.00 81.94 142 LEU A O 1
ATOM 1116 N N . SER A 1 143 ? 15.090 -7.582 -4.944 1.00 79.81 143 SER A N 1
ATOM 1117 C CA . SER A 1 143 ? 14.924 -8.683 -3.992 1.00 79.81 143 SER A CA 1
ATOM 1118 C C . SER A 1 143 ? 13.442 -8.835 -3.645 1.00 79.81 143 SER A C 1
ATOM 1120 O O . SER A 1 143 ? 12.795 -7.846 -3.306 1.00 79.81 143 SER A O 1
ATOM 1122 N N . VAL A 1 144 ? 12.924 -10.064 -3.758 1.00 72.12 144 VAL A N 1
ATOM 1123 C CA . VAL A 1 144 ? 11.527 -10.468 -3.488 1.00 72.12 144 VAL A CA 1
ATOM 1124 C C . VAL A 1 144 ? 11.464 -11.710 -2.607 1.00 72.12 144 VAL A C 1
ATOM 1126 O O . VAL A 1 144 ? 12.316 -12.625 -2.764 1.00 72.12 144 VAL A O 1
#

Sequence (144 aa):
MRKDGTEFLAHVALTALRDETQALHGFAVTVRDITDQRANDAALRNSENHLRSILSTVPDAMIVIDEHGIILSFSAAAERLFGYAEREVVGRNVSVLMPSPDRERHDGYIARYLNTGERRIIGIGRVVFAQRKDGSTFPMELSV